Protein AF-A0A8W8J2R3-F1 (afdb_monomer_lite)

InterPro domains:
  IPR007109 Brix domain [PF04427] (1-44)
  IPR007109 Brix domain [PS50833] (1-51)
  IPR039770 Ribosome biogenesis protein Rpf2 [PTHR12728] (1-120)

Organism: Magallana gigas (NCBI:txid29159)

Structure (mmCIF, N/CA/C/O backbone):
data_AF-A0A8W8J2R3-F1
#
_entry.id   AF-A0A8W8J2R3-F1
#
loop_
_atom_site.group_PDB
_atom_site.id
_atom_site.type_symbol
_atom_site.label_atom_id
_atom_site.label_alt_id
_atom_site.label_comp_id
_atom_site.label_asym_id
_atom_site.label_entity_id
_atom_site.label_seq_id
_atom_site.pdbx_PDB_ins_code
_atom_site.Cartn_x
_atom_site.Cartn_y
_atom_site.Cartn_z
_atom_site.occupancy
_atom_site.B_iso_or_equiv
_atom_site.auth_seq_id
_atom_site.auth_comp_id
_atom_site.auth_asym_id
_atom_site.auth_atom_id
_atom_site.pdbx_PDB_model_num
ATOM 1 N N . ILE A 1 1 ? 9.042 -1.126 -13.977 1.00 89.81 1 ILE A N 1
ATOM 2 C CA . ILE A 1 1 ? 8.649 -2.378 -14.664 1.00 89.81 1 ILE A CA 1
ATOM 3 C C . ILE A 1 1 ? 7.222 -2.195 -15.149 1.00 89.81 1 ILE A C 1
ATOM 5 O O . ILE A 1 1 ? 6.372 -1.837 -14.342 1.00 89.81 1 ILE A O 1
ATOM 9 N N . MET A 1 2 ? 6.986 -2.372 -16.444 1.00 93.62 2 MET A N 1
ATOM 10 C CA . MET A 1 2 ? 5.667 -2.333 -17.073 1.00 93.62 2 MET A CA 1
ATOM 11 C C . MET A 1 2 ? 5.295 -3.754 -17.496 1.00 93.62 2 MET A C 1
ATOM 13 O O . MET A 1 2 ? 6.112 -4.440 -18.109 1.00 93.62 2 MET A O 1
ATOM 17 N N . VAL A 1 3 ? 4.085 -4.192 -17.146 1.00 94.94 3 VAL A N 1
ATOM 18 C CA . VAL A 1 3 ? 3.546 -5.500 -17.534 1.00 94.94 3 VAL A CA 1
ATOM 19 C C . VAL A 1 3 ? 2.232 -5.272 -18.266 1.00 94.94 3 VAL A C 1
ATOM 21 O O . VAL A 1 3 ? 1.304 -4.694 -17.703 1.00 94.94 3 VAL A O 1
ATOM 24 N N . THR A 1 4 ? 2.161 -5.728 -19.511 1.00 95.81 4 THR A N 1
ATOM 25 C CA . THR A 1 4 ? 1.002 -5.548 -20.388 1.00 95.81 4 THR A CA 1
ATOM 26 C C . THR A 1 4 ? 0.508 -6.906 -20.864 1.00 95.81 4 THR A C 1
ATOM 28 O O . THR A 1 4 ? 1.298 -7.717 -21.337 1.00 95.81 4 THR A O 1
ATOM 31 N N . ALA A 1 5 ? -0.793 -7.167 -20.733 1.00 95.38 5 ALA A N 1
ATOM 32 C CA . ALA A 1 5 ? -1.423 -8.381 -21.244 1.00 95.38 5 ALA A CA 1
ATOM 33 C C . ALA A 1 5 ? -2.198 -8.051 -22.529 1.00 95.38 5 ALA A C 1
ATOM 35 O O . ALA A 1 5 ? -3.192 -7.329 -22.479 1.00 95.38 5 ALA A O 1
ATOM 36 N N . THR A 1 6 ? -1.736 -8.562 -23.670 1.00 93.44 6 THR A N 1
ATOM 37 C CA . THR A 1 6 ? -2.317 -8.322 -25.005 1.00 93.44 6 THR A CA 1
ATOM 38 C C . THR A 1 6 ? -2.315 -9.614 -25.805 1.00 93.44 6 THR A C 1
ATOM 40 O O . THR A 1 6 ? -1.293 -10.292 -25.854 1.00 93.44 6 THR A O 1
ATOM 43 N N . GLU A 1 7 ? -3.441 -9.960 -26.438 1.00 89.81 7 GLU A N 1
ATOM 44 C CA . GLU A 1 7 ? -3.541 -11.098 -27.375 1.00 89.81 7 GLU A CA 1
ATOM 45 C C . GLU A 1 7 ? -2.997 -12.429 -26.808 1.00 89.81 7 GLU A C 1
ATOM 47 O O . GLU A 1 7 ? -2.305 -13.190 -27.481 1.00 89.81 7 GLU A O 1
ATOM 52 N N . GLY A 1 8 ? -3.254 -12.703 -25.524 1.00 89.00 8 GLY A N 1
ATOM 53 C CA . GLY A 1 8 ? -2.775 -13.924 -24.857 1.00 89.00 8 GLY A CA 1
ATOM 54 C C . GLY A 1 8 ? -1.265 -13.962 -24.574 1.00 89.00 8 GLY A C 1
ATOM 55 O O . GLY A 1 8 ? -0.753 -14.976 -24.094 1.00 89.00 8 GLY A O 1
ATOM 56 N N . LYS A 1 9 ? -0.551 -12.860 -24.826 1.00 94.88 9 LYS A N 1
ATOM 57 C CA . LYS A 1 9 ? 0.854 -12.653 -24.472 1.00 94.88 9 LYS A CA 1
ATOM 58 C C . LYS A 1 9 ? 0.968 -11.677 -23.305 1.00 94.88 9 LYS A C 1
ATOM 60 O O . LYS A 1 9 ? 0.151 -10.772 -23.138 1.00 94.88 9 LYS A O 1
ATOM 65 N N . ILE A 1 10 ? 2.005 -11.866 -22.499 1.00 95.94 10 ILE A N 1
ATOM 66 C CA . ILE A 1 10 ? 2.389 -10.963 -21.418 1.00 95.94 10 ILE A CA 1
ATOM 67 C C . ILE A 1 10 ? 3.706 -10.310 -21.826 1.00 95.94 10 ILE A C 1
ATOM 69 O O . ILE A 1 10 ? 4.736 -10.976 -21.904 1.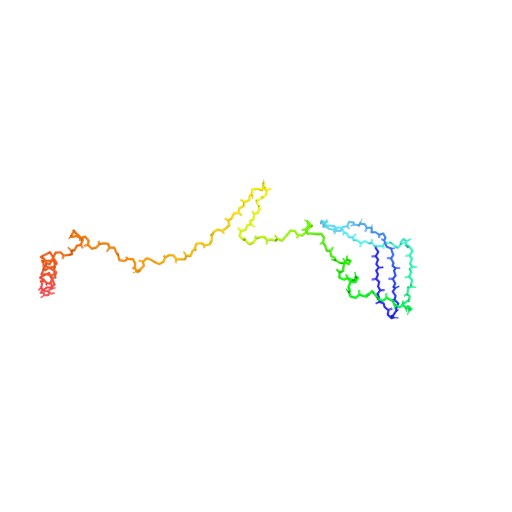00 95.94 10 ILE A O 1
ATOM 73 N N . LEU A 1 11 ? 3.662 -9.010 -22.086 1.00 95.44 11 LEU A N 1
ATOM 74 C CA . LEU A 1 11 ? 4.814 -8.195 -22.441 1.00 95.44 11 LEU A CA 1
ATOM 75 C C . LEU A 1 11 ? 5.369 -7.561 -21.168 1.00 95.44 11 LEU A C 1
ATOM 77 O O . LEU A 1 11 ? 4.663 -6.837 -20.464 1.00 95.44 11 LEU A O 1
ATOM 81 N N . ILE A 1 12 ? 6.634 -7.828 -20.870 1.00 95.12 12 ILE A N 1
ATOM 82 C CA . ILE A 1 12 ? 7.373 -7.180 -19.789 1.00 95.12 12 ILE A CA 1
ATOM 83 C C . ILE A 1 12 ? 8.361 -6.216 -20.429 1.00 95.12 12 ILE A C 1
ATOM 85 O O . ILE A 1 12 ? 9.141 -6.610 -21.300 1.00 95.12 12 ILE A O 1
ATOM 89 N N . ARG A 1 13 ? 8.309 -4.953 -20.004 1.00 95.00 13 ARG A N 1
ATOM 90 C CA . ARG A 1 13 ? 9.205 -3.884 -20.455 1.00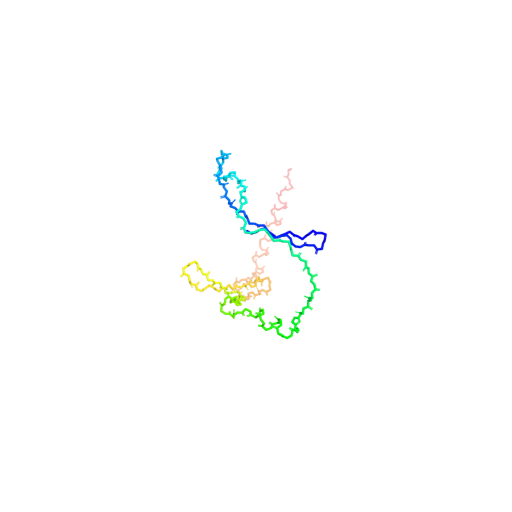 95.00 13 ARG A CA 1
ATOM 91 C C . ARG A 1 13 ? 9.766 -3.120 -19.262 1.00 95.00 13 ARG A C 1
ATOM 93 O O . ARG A 1 13 ? 9.084 -2.905 -18.253 1.00 95.00 13 ARG A O 1
ATOM 100 N N . ASN A 1 14 ? 11.010 -2.679 -19.389 1.00 95.88 14 ASN A N 1
ATOM 101 C CA . ASN A 1 14 ? 11.726 -1.950 -18.351 1.00 95.88 14 ASN A CA 1
ATOM 102 C C . ASN A 1 14 ? 12.187 -0.598 -18.871 1.00 95.88 14 ASN A C 1
ATOM 104 O O . ASN A 1 14 ? 12.946 -0.509 -19.835 1.00 95.88 14 ASN A O 1
ATOM 108 N N . TYR A 1 15 ? 11.758 0.443 -18.167 1.00 95.62 15 TYR A N 1
ATOM 109 C CA . TYR A 1 15 ? 12.048 1.822 -18.511 1.00 95.62 15 TYR A CA 1
ATOM 110 C C . TYR A 1 15 ? 12.779 2.524 -17.373 1.00 95.62 15 TYR A C 1
ATOM 112 O O . TYR A 1 15 ? 12.458 2.331 -16.195 1.00 95.62 15 TYR A O 1
ATOM 120 N N . ARG A 1 16 ? 13.720 3.385 -17.748 1.00 94.81 16 ARG A N 1
ATOM 121 C CA . ARG A 1 16 ? 14.259 4.463 -16.931 1.00 94.81 16 ARG A CA 1
ATOM 122 C C . ARG A 1 16 ? 13.260 5.598 -16.893 1.00 94.81 16 ARG A C 1
ATOM 124 O O . ARG A 1 16 ? 12.681 5.947 -17.918 1.00 94.81 16 ARG A O 1
ATOM 131 N N . VAL A 1 17 ? 13.134 6.231 -15.737 1.00 95.69 17 VAL A N 1
ATOM 132 C CA . VAL A 1 17 ? 12.373 7.471 -15.598 1.00 95.69 17 VAL A CA 1
ATOM 133 C C . VAL A 1 17 ? 13.333 8.648 -15.753 1.00 95.69 17 VAL A C 1
ATOM 135 O O . VAL A 1 17 ? 14.259 8.799 -14.956 1.00 95.69 17 VAL A O 1
ATOM 138 N N . LEU A 1 18 ? 13.110 9.483 -16.767 1.00 96.00 18 LEU A N 1
ATOM 139 C CA . LEU A 1 18 ? 13.797 10.755 -16.967 1.00 96.00 18 LEU A CA 1
ATOM 140 C C . LEU A 1 18 ? 12.861 11.897 -16.564 1.00 96.00 18 LEU A C 1
ATOM 142 O O . LEU A 1 18 ? 11.745 12.019 -17.069 1.00 96.00 18 LEU A O 1
ATOM 146 N N . LEU A 1 19 ? 13.321 12.746 -15.648 1.00 96.38 19 LEU A N 1
ATOM 147 C CA . LEU A 1 19 ? 12.551 13.879 -15.139 1.00 96.38 19 LEU A CA 1
ATOM 148 C C . LEU A 1 19 ? 12.987 15.155 -15.865 1.00 96.38 19 LEU A C 1
ATOM 150 O O . LEU A 1 19 ? 14.116 15.614 -15.704 1.00 96.38 19 LEU A O 1
ATOM 154 N N . LYS A 1 20 ? 12.091 15.734 -16.665 1.00 95.25 20 LYS A N 1
ATOM 155 C CA . LYS A 1 20 ? 12.298 16.990 -17.397 1.00 95.25 20 LYS A CA 1
ATOM 156 C C . LYS A 1 20 ? 11.553 18.148 -16.726 1.00 95.25 20 LYS A C 1
ATOM 158 O O . LYS A 1 20 ? 10.555 17.960 -16.025 1.00 95.25 20 LYS A O 1
ATOM 163 N N . LYS A 1 21 ? 12.025 19.375 -16.962 1.00 95.00 21 LYS A N 1
ATOM 164 C CA . LYS A 1 21 ? 11.388 20.601 -16.456 1.00 95.00 21 LYS A CA 1
ATOM 165 C C . LYS A 1 21 ? 9.985 20.766 -17.065 1.00 95.00 21 LYS A C 1
ATOM 167 O O . LYS A 1 21 ? 9.829 20.675 -18.277 1.00 95.00 21 LYS A O 1
ATOM 172 N N . SER A 1 22 ? 8.982 21.023 -16.223 1.00 92.06 22 SER A N 1
ATOM 173 C CA . SER A 1 22 ? 7.558 21.133 -16.601 1.00 92.06 22 SER A CA 1
ATOM 174 C C . SER A 1 22 ? 6.906 22.476 -16.246 1.00 92.06 22 SER A C 1
ATOM 176 O O . SER A 1 22 ? 5.751 22.693 -16.592 1.00 92.06 22 SER A O 1
ATOM 178 N N . GLY A 1 23 ? 7.604 23.361 -15.522 1.00 92.00 23 GLY A N 1
ATOM 179 C CA . GLY A 1 23 ? 7.060 24.649 -15.061 1.00 92.00 23 GLY A CA 1
ATOM 180 C C . GLY A 1 23 ? 6.118 24.569 -13.848 1.00 92.00 23 GLY A C 1
ATOM 181 O O . GLY A 1 23 ? 5.651 25.602 -13.383 1.00 92.00 23 GLY A O 1
ATOM 182 N N . SER A 1 24 ? 5.867 23.376 -13.301 1.00 93.94 24 SER A N 1
ATOM 183 C CA . SER A 1 24 ? 5.065 23.154 -12.088 1.00 93.94 24 SER A CA 1
ATOM 184 C C . SER A 1 24 ? 5.846 22.329 -11.056 1.00 93.94 24 SER A C 1
ATOM 186 O O . SER A 1 24 ? 6.966 21.891 -11.318 1.00 93.94 24 SER A O 1
ATOM 188 N N . ARG A 1 25 ? 5.263 22.092 -9.869 1.00 93.25 25 ARG A N 1
ATOM 189 C CA . ARG A 1 25 ? 5.885 21.264 -8.814 1.00 93.25 25 ARG A CA 1
ATOM 190 C C . ARG A 1 25 ? 6.129 19.813 -9.258 1.00 93.25 25 ARG A C 1
ATOM 192 O O . 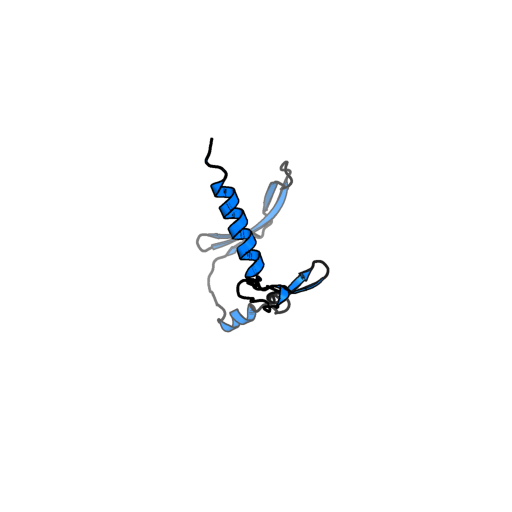ARG A 1 25 ? 7.020 19.158 -8.731 1.00 93.25 25 ARG A O 1
ATOM 199 N N . THR A 1 26 ? 5.342 19.303 -10.203 1.00 93.88 26 THR A N 1
ATOM 200 C CA . THR A 1 26 ? 5.458 17.934 -10.723 1.00 93.88 26 THR A CA 1
ATOM 201 C C . THR A 1 26 ? 6.252 17.921 -12.032 1.00 93.88 26 THR A C 1
ATOM 203 O O . THR A 1 26 ? 5.791 18.536 -12.996 1.00 93.88 26 THR A O 1
ATOM 206 N N . PRO A 1 27 ? 7.412 17.241 -12.114 1.00 96.50 27 PRO A N 1
ATOM 207 C CA . PRO A 1 27 ? 8.237 17.201 -13.324 1.00 96.50 27 PRO A CA 1
ATOM 208 C C . PRO A 1 27 ? 7.540 16.464 -14.476 1.00 96.50 27 PRO A C 1
ATOM 210 O O . PRO A 1 27 ? 6.667 15.625 -14.258 1.00 96.50 27 PRO A O 1
ATOM 213 N N . ARG A 1 28 ? 7.955 16.751 -15.714 1.00 95.56 28 ARG A N 1
ATOM 214 C CA . ARG A 1 28 ? 7.498 16.020 -16.900 1.00 95.56 28 ARG A CA 1
ATOM 215 C C . ARG A 1 28 ? 8.282 14.718 -16.987 1.00 95.56 28 ARG A C 1
ATOM 217 O O . ARG A 1 28 ? 9.510 14.745 -17.012 1.00 95.56 28 ARG A O 1
ATOM 224 N N . ILE A 1 29 ? 7.574 13.598 -17.023 1.00 96.31 29 ILE A N 1
ATOM 225 C CA . ILE A 1 29 ? 8.180 12.269 -17.051 1.00 96.31 29 ILE A CA 1
ATOM 226 C C . ILE A 1 29 ? 8.332 11.825 -18.502 1.00 96.31 29 ILE A C 1
ATOM 228 O O . ILE A 1 29 ? 7.356 11.785 -19.242 1.00 96.31 29 ILE A O 1
ATOM 232 N N . GLU A 1 30 ? 9.552 11.476 -18.884 1.00 95.75 30 GLU A N 1
ATOM 233 C CA . GLU A 1 30 ? 9.862 10.776 -20.127 1.00 95.75 30 GLU A CA 1
ATOM 234 C C . GLU A 1 30 ? 10.459 9.412 -19.779 1.00 95.75 30 GLU A C 1
ATOM 236 O O . GLU A 1 30 ? 11.126 9.263 -18.750 1.00 95.75 30 GLU A O 1
ATOM 241 N N . LEU A 1 31 ? 10.203 8.412 -20.614 1.00 95.75 31 LEU A N 1
ATOM 242 C CA . LEU A 1 31 ? 10.650 7.044 -20.382 1.00 95.75 31 LEU A CA 1
ATOM 243 C C . LEU A 1 31 ? 11.687 6.653 -21.431 1.00 95.75 31 LEU A C 1
ATOM 245 O O . LEU A 1 31 ? 11.477 6.861 -22.621 1.00 95.75 31 LEU A O 1
ATOM 249 N N . GLU A 1 32 ? 12.794 6.075 -20.981 1.00 95.25 32 GLU A N 1
ATOM 250 C CA . GLU A 1 32 ? 13.846 5.522 -21.839 1.00 95.25 32 GLU A CA 1
ATOM 251 C C . GLU A 1 32 ? 13.918 4.014 -21.601 1.00 95.25 32 GLU A C 1
ATOM 253 O O . GLU A 1 32 ? 13.952 3.574 -20.453 1.00 95.25 32 GLU A O 1
ATOM 258 N N . GLU A 1 33 ? 13.894 3.196 -22.649 1.00 93.25 33 GLU A N 1
ATOM 259 C CA . GLU A 1 33 ? 13.964 1.741 -22.495 1.00 93.25 33 GLU A CA 1
ATOM 260 C C . GLU A 1 33 ? 15.382 1.308 -22.099 1.00 93.25 33 GLU A C 1
ATOM 262 O O . GLU A 1 33 ? 16.347 1.638 -22.779 1.00 93.25 33 GLU A O 1
ATOM 267 N N . ILE A 1 34 ? 15.505 0.567 -20.991 1.00 91.69 34 ILE A N 1
ATOM 268 C CA . ILE A 1 34 ? 16.789 -0.006 -20.536 1.00 91.69 34 ILE A CA 1
ATOM 269 C C . ILE A 1 34 ? 16.829 -1.527 -20.775 1.00 91.69 34 ILE A C 1
ATOM 271 O O . ILE A 1 34 ? 17.902 -2.110 -20.907 1.00 91.69 34 ILE A O 1
ATOM 275 N N . GLY A 1 35 ? 15.660 -2.181 -20.835 1.00 85.75 35 GLY A N 1
ATOM 276 C CA . GLY A 1 35 ? 15.528 -3.640 -20.959 1.00 85.75 35 GLY A CA 1
ATOM 277 C C . GLY A 1 35 ? 15.688 -4.401 -19.625 1.00 85.75 35 GLY A C 1
ATOM 278 O O . GLY A 1 35 ? 15.750 -3.785 -18.556 1.00 85.75 35 GLY A O 1
ATOM 279 N N . PRO A 1 36 ? 15.711 -5.750 -19.620 1.00 90.50 36 PRO A N 1
ATOM 280 C CA . PRO A 1 36 ? 15.330 -6.658 -20.705 1.00 90.50 36 PRO A CA 1
ATOM 281 C C . PRO A 1 36 ? 13.840 -6.562 -21.058 1.00 90.50 36 PRO A C 1
ATOM 283 O O . PRO A 1 36 ? 12.997 -6.291 -20.198 1.00 90.50 36 PRO A O 1
ATOM 286 N N . SER A 1 37 ? 13.538 -6.834 -22.325 1.00 92.94 37 SER A N 1
ATOM 287 C CA . SER A 1 37 ? 12.181 -6.877 -22.867 1.00 92.94 37 SER A CA 1
ATOM 288 C C . SER A 1 37 ? 11.801 -8.329 -23.136 1.00 92.94 37 SER A C 1
ATOM 290 O O . SER A 1 37 ? 12.513 -9.043 -23.838 1.00 92.94 37 SER A O 1
ATOM 292 N N . LEU A 1 38 ? 10.722 -8.792 -22.502 1.00 94.25 38 LEU A N 1
ATOM 293 C CA . LEU A 1 38 ? 10.313 -10.197 -22.514 1.00 94.25 38 LEU A CA 1
ATOM 294 C C . LEU A 1 38 ? 8.883 -10.328 -23.018 1.00 94.25 38 LEU A C 1
ATOM 296 O O . LEU A 1 38 ? 7.996 -9.614 -22.552 1.00 94.25 38 LEU A O 1
ATOM 300 N N . ASP A 1 39 ? 8.664 -11.298 -23.900 1.00 95.06 39 ASP A N 1
ATOM 301 C CA . ASP A 1 39 ? 7.344 -11.659 -24.405 1.00 95.06 39 ASP A CA 1
ATOM 302 C C . ASP A 1 39 ? 7.029 -13.073 -23.935 1.00 95.06 39 ASP A C 1
ATOM 304 O O . ASP A 1 39 ? 7.601 -14.062 -24.398 1.00 95.06 39 ASP A O 1
ATOM 308 N N . LEU A 1 40 ? 6.141 -13.169 -22.955 1.00 94.75 40 LEU A N 1
ATOM 309 C CA . LEU A 1 40 ? 5.787 -14.421 -22.312 1.00 94.75 40 LEU A CA 1
ATOM 310 C C . LEU A 1 40 ? 4.448 -14.924 -22.846 1.00 94.75 40 LEU A C 1
ATOM 312 O O . LEU A 1 40 ? 3.517 -14.157 -23.081 1.00 94.75 40 LEU A O 1
ATOM 316 N N . THR A 1 41 ? 4.335 -16.240 -22.987 1.00 95.06 41 THR A N 1
ATOM 317 C CA . THR A 1 41 ? 3.071 -16.926 -23.273 1.00 95.06 41 THR A CA 1
ATOM 318 C C . THR A 1 41 ? 2.756 -17.874 -22.130 1.00 95.06 41 THR A C 1
ATOM 320 O O . THR A 1 41 ? 3.629 -18.595 -21.637 1.00 95.06 41 THR A O 1
ATOM 323 N N . LEU A 1 42 ? 1.501 -17.875 -21.686 1.00 92.12 42 LEU A N 1
ATOM 324 C CA . LEU A 1 42 ? 1.048 -18.828 -20.681 1.00 92.12 42 LEU A CA 1
ATOM 325 C C . LEU A 1 42 ? 0.903 -20.204 -21.334 1.00 92.12 42 LEU A C 1
ATOM 327 O O . LEU A 1 42 ? 0.214 -20.348 -22.338 1.00 92.12 42 LEU A O 1
ATOM 331 N N . ARG A 1 43 ? 1.565 -21.216 -20.764 1.00 93.88 43 ARG A N 1
ATOM 332 C CA . ARG A 1 43 ? 1.461 -22.609 -21.227 1.00 93.88 43 ARG A CA 1
ATOM 333 C C . ARG A 1 43 ? 0.706 -23.471 -20.222 1.00 93.88 43 ARG A C 1
ATOM 3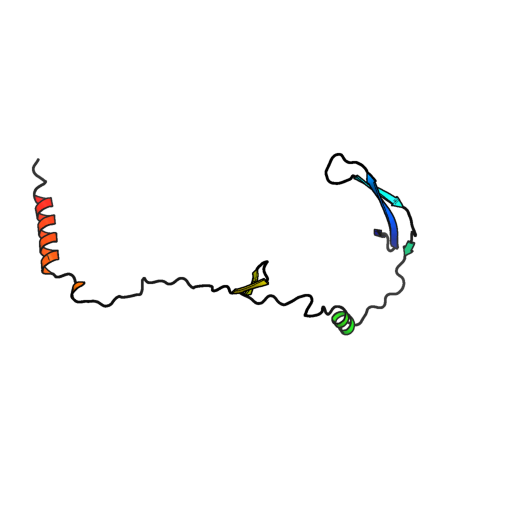35 O O . ARG A 1 43 ? -0.474 -23.734 -20.391 1.00 93.88 43 ARG A O 1
ATOM 342 N N . ARG A 1 44 ? 1.377 -23.909 -19.156 1.00 95.25 44 ARG A N 1
ATOM 343 C CA . ARG A 1 44 ? 0.784 -24.751 -18.106 1.00 95.25 44 ARG A CA 1
ATOM 344 C C . ARG A 1 44 ? 0.578 -23.935 -16.839 1.00 95.25 44 ARG A C 1
ATOM 346 O O . ARG A 1 44 ? 1.447 -23.145 -16.481 1.00 95.25 44 ARG A O 1
ATOM 353 N N . VAL A 1 45 ? -0.534 -24.171 -16.146 1.00 93.88 45 VAL A N 1
ATOM 354 C CA . VAL A 1 45 ? -0.865 -23.522 -14.872 1.00 93.88 45 VAL A CA 1
ATOM 355 C C . VAL A 1 45 ? -1.097 -24.597 -13.817 1.00 93.88 45 VAL A C 1
ATOM 357 O O . VAL A 1 45 ? -1.833 -25.552 -14.049 1.00 93.88 45 VAL A O 1
ATOM 360 N N . LYS A 1 46 ? -0.470 -24.439 -12.649 1.00 95.44 46 LYS A N 1
ATOM 361 C CA . LYS A 1 46 ? -0.717 -25.263 -11.463 1.00 95.44 46 LYS A CA 1
ATOM 362 C C . LYS A 1 46 ? -1.119 -24.340 -10.321 1.00 95.44 46 LYS A C 1
ATOM 364 O O . LYS A 1 46 ? -0.269 -23.660 -9.751 1.00 95.44 46 LYS A O 1
ATOM 369 N N . LEU A 1 47 ? -2.412 -24.293 -10.026 1.00 94.88 47 LEU A N 1
ATOM 370 C CA . LEU A 1 47 ? -2.932 -23.499 -8.918 1.00 94.88 47 LEU A CA 1
ATOM 371 C C . LEU A 1 47 ? -2.672 -24.211 -7.584 1.00 94.88 47 LEU A C 1
ATOM 373 O O . LEU A 1 47 ? -2.588 -25.440 -7.523 1.00 94.88 47 LEU A O 1
ATOM 377 N N . ALA A 1 48 ? -2.502 -23.425 -6.523 1.00 95.88 48 ALA A N 1
ATOM 37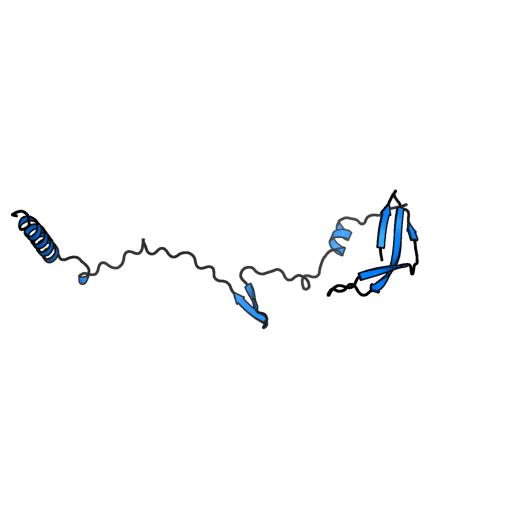8 C CA . ALA A 1 48 ? -2.405 -23.952 -5.167 1.00 95.88 48 ALA A CA 1
ATOM 379 C C . ALA A 1 48 ? -3.775 -24.460 -4.689 1.00 95.88 48 ALA A C 1
ATOM 381 O O . ALA A 1 48 ? -4.809 -23.993 -5.161 1.00 95.88 48 ALA A O 1
ATOM 382 N N . SER A 1 49 ? -3.781 -25.383 -3.724 1.00 97.19 49 SER A N 1
ATOM 383 C CA . SER A 1 49 ? -5.009 -25.748 -3.016 1.00 97.19 49 SER A CA 1
ATOM 384 C C . SER A 1 49 ? -5.512 -24.584 -2.158 1.00 97.19 49 SER A C 1
ATOM 386 O O . SER A 1 49 ? -4.726 -23.767 -1.666 1.00 97.19 49 SER A O 1
ATOM 388 N N . ASP A 1 50 ? -6.823 -24.539 -1.927 1.00 95.88 50 ASP A N 1
ATOM 389 C CA . ASP A 1 50 ? -7.471 -23.468 -1.163 1.00 95.88 50 ASP A CA 1
ATOM 390 C C . ASP A 1 50 ? -6.899 -23.295 0.249 1.00 95.88 50 ASP A C 1
ATOM 392 O O . ASP A 1 50 ? -6.755 -22.169 0.726 1.00 95.88 50 ASP A O 1
ATOM 396 N N . ASP A 1 51 ? -6.565 -24.396 0.927 1.00 96.75 51 ASP A N 1
ATOM 397 C CA . ASP A 1 51 ? -5.989 -24.351 2.274 1.00 96.75 51 ASP A CA 1
ATOM 398 C C . ASP A 1 51 ? -4.594 -23.705 2.276 1.00 96.75 51 ASP A C 1
ATOM 400 O O . ASP A 1 51 ? -4.315 -22.793 3.061 1.00 96.75 51 ASP A O 1
ATOM 404 N N . LEU A 1 52 ? -3.737 -24.092 1.323 1.00 97.12 52 LEU A N 1
ATOM 405 C CA . LEU A 1 52 ? -2.398 -23.521 1.181 1.00 97.12 52 LEU A CA 1
ATOM 406 C C . LEU A 1 52 ? -2.459 -22.029 0.831 1.00 97.12 52 LEU A C 1
ATOM 408 O O . LEU A 1 52 ? -1.706 -21.234 1.398 1.00 97.12 52 LEU A O 1
ATOM 412 N N . TYR A 1 53 ? -3.380 -21.642 -0.058 1.00 96.38 53 TYR A N 1
ATOM 413 C CA . TYR A 1 53 ? -3.600 -20.247 -0.440 1.00 96.38 53 TYR A CA 1
ATOM 414 C C . TYR A 1 53 ? -4.074 -19.390 0.745 1.00 96.38 53 TYR A C 1
ATOM 416 O O . TYR A 1 53 ? -3.546 -18.306 0.995 1.00 96.38 53 TYR A O 1
ATOM 424 N N . LYS A 1 54 ? -5.020 -19.893 1.549 1.00 95.75 54 LYS A N 1
ATOM 425 C CA . LYS A 1 54 ? -5.491 -19.201 2.763 1.00 95.75 54 LYS A CA 1
ATOM 426 C C . LYS A 1 54 ? -4.383 -19.056 3.802 1.00 95.75 54 LYS A C 1
ATOM 428 O O . LYS A 1 54 ? -4.281 -18.019 4.460 1.00 95.75 54 LYS A O 1
ATOM 433 N N . ARG A 1 55 ? -3.550 -20.087 3.963 1.00 94.94 55 ARG A N 1
ATOM 434 C CA . ARG A 1 55 ? -2.448 -20.080 4.928 1.00 94.94 55 ARG A CA 1
ATOM 435 C C . ARG A 1 55 ? -1.342 -19.100 4.538 1.00 94.94 55 ARG A C 1
ATOM 437 O O . ARG A 1 55 ? -0.853 -18.397 5.421 1.00 94.94 55 ARG A O 1
ATOM 444 N N . SER A 1 56 ? -0.964 -19.028 3.261 1.00 94.62 56 SER A N 1
ATOM 445 C CA . SER A 1 56 ? 0.093 -18.123 2.781 1.00 94.62 56 SER A CA 1
ATOM 446 C C . SER A 1 56 ? -0.307 -16.645 2.849 1.00 94.62 56 SER A C 1
ATOM 448 O O . SER A 1 56 ? 0.534 -15.796 3.132 1.00 94.62 56 SER A O 1
ATOM 450 N N . LEU A 1 57 ? -1.598 -16.335 2.686 1.00 93.56 57 LEU A N 1
ATOM 451 C CA . LEU A 1 57 ? -2.138 -14.973 2.794 1.00 93.56 57 LEU A CA 1
ATOM 452 C C . LEU A 1 57 ? -2.437 -14.515 4.230 1.00 93.56 57 LEU A C 1
ATOM 454 O O . LEU A 1 57 ? -2.951 -13.412 4.448 1.00 93.56 57 LEU A O 1
ATOM 458 N N . LYS A 1 58 ? -2.133 -15.333 5.241 1.00 91.81 58 LYS A N 1
ATOM 459 C CA . LYS A 1 58 ? -2.381 -14.984 6.641 1.00 91.81 58 LYS A CA 1
ATOM 460 C C . LYS A 1 58 ? -1.425 -13.878 7.099 1.00 91.81 58 LYS A C 1
ATOM 462 O O . LYS A 1 58 ? -0.254 -14.121 7.370 1.00 91.81 58 LYS A O 1
ATOM 467 N N . GLN A 1 59 ? -1.948 -12.666 7.266 1.00 89.06 59 GLN A N 1
ATOM 468 C CA . GLN A 1 59 ? -1.183 -11.550 7.825 1.00 89.06 59 GLN A CA 1
ATOM 469 C C . GLN A 1 59 ? -0.930 -11.733 9.336 1.00 89.06 59 GLN A C 1
ATOM 471 O O . GLN A 1 59 ? -1.830 -12.180 10.062 1.00 89.06 59 GLN A O 1
ATOM 476 N N . PRO A 1 60 ? 0.256 -11.355 9.852 1.00 90.44 60 PRO A N 1
ATOM 477 C CA . PRO A 1 60 ? 0.520 -11.359 11.286 1.00 90.44 60 PRO A CA 1
ATOM 478 C C . PRO A 1 60 ? -0.452 -10.443 12.038 1.00 90.44 60 PRO A C 1
ATOM 480 O O . PRO A 1 60 ? -0.698 -9.305 11.633 1.00 90.44 60 PRO A O 1
ATOM 483 N N . LYS A 1 61 ? -0.959 -10.910 13.186 1.00 85.19 61 LYS A N 1
ATOM 484 C CA . LYS A 1 61 ? -1.903 -10.140 14.022 1.00 85.19 61 LYS A CA 1
ATOM 485 C C . LYS A 1 61 ? -1.314 -8.813 14.523 1.00 85.19 61 LYS A C 1
ATOM 487 O O . LYS A 1 61 ? -2.071 -7.892 14.809 1.00 85.19 61 LYS A O 1
ATOM 492 N N . THR A 1 62 ? 0.013 -8.721 14.611 1.00 86.19 62 THR A N 1
ATOM 493 C CA . THR A 1 62 ? 0.744 -7.520 15.037 1.00 86.19 62 THR A CA 1
ATOM 494 C C . THR A 1 62 ? 0.706 -6.407 13.989 1.00 86.19 62 THR A C 1
ATOM 496 O O . THR A 1 62 ? 0.606 -5.244 14.355 1.00 86.19 62 THR A O 1
ATOM 499 N N . VAL A 1 63 ? 0.736 -6.747 12.693 1.00 86.19 63 VAL A N 1
ATOM 500 C CA . VAL A 1 63 ? 0.764 -5.760 11.593 1.00 86.19 63 VAL A CA 1
ATOM 501 C C . VAL A 1 63 ? -0.577 -5.040 11.465 1.00 86.19 63 VAL A C 1
ATOM 503 O O . VAL A 1 63 ? -0.625 -3.844 11.196 1.00 86.19 63 VAL A O 1
ATOM 506 N N . LYS A 1 64 ? -1.681 -5.763 11.684 1.00 80.75 64 LYS A N 1
ATOM 507 C CA . LYS A 1 64 ? -3.036 -5.210 11.623 1.00 80.75 64 LYS A CA 1
ATOM 508 C C . LYS A 1 64 ? -3.737 -5.391 12.969 1.00 80.75 64 LYS A C 1
ATOM 510 O O . LYS A 1 64 ? -4.559 -6.306 13.110 1.00 80.75 64 LYS A O 1
ATOM 515 N N . PRO A 1 65 ? -3.430 -4.544 13.969 1.00 82.44 65 PRO A N 1
ATOM 516 C CA . PRO A 1 65 ? -4.112 -4.607 15.248 1.00 82.44 65 PRO A CA 1
ATOM 517 C C . PRO A 1 65 ? -5.606 -4.372 15.029 1.00 82.44 65 PRO A C 1
ATOM 519 O O . PRO A 1 65 ? -6.032 -3.446 14.334 1.00 82.44 65 PRO A O 1
ATOM 522 N N . ARG A 1 66 ? -6.433 -5.238 15.615 1.00 83.25 66 ARG A N 1
ATOM 523 C CA . ARG A 1 66 ? -7.885 -5.061 15.570 1.00 83.25 66 ARG A CA 1
ATOM 524 C C . ARG A 1 66 ? -8.250 -3.784 16.318 1.00 83.25 66 ARG A C 1
ATOM 526 O O . ARG A 1 66 ? -7.955 -3.663 17.508 1.00 83.25 66 ARG A O 1
ATOM 533 N N . LYS A 1 67 ? -8.935 -2.862 15.638 1.00 86.50 67 LYS A N 1
ATOM 534 C CA . LYS A 1 67 ? -9.487 -1.664 16.274 1.00 86.50 67 LYS A CA 1
ATOM 535 C C . LYS A 1 67 ? -10.460 -2.094 17.370 1.00 86.50 67 LYS A C 1
ATOM 537 O O . LYS A 1 67 ? -11.457 -2.763 17.098 1.00 86.50 67 LYS A O 1
ATOM 542 N N . LYS A 1 68 ? -10.165 -1.717 18.612 1.00 90.06 68 LYS A N 1
ATOM 543 C CA . LYS A 1 68 ? -11.087 -1.886 19.738 1.00 90.06 68 LYS A CA 1
ATOM 544 C C . LYS A 1 68 ? -12.084 -0.725 19.697 1.00 90.06 68 LYS A C 1
ATOM 546 O O . LYS A 1 68 ? -11.677 0.432 19.619 1.00 90.06 68 LYS A O 1
ATOM 551 N N . LYS A 1 69 ? -13.388 -1.022 19.679 1.00 92.06 69 LYS A N 1
ATOM 552 C CA . LYS A 1 69 ? -14.440 0.009 19.649 1.00 92.06 69 LYS A CA 1
ATOM 553 C C . LYS A 1 69 ? -14.298 0.914 20.879 1.00 92.06 69 LYS A C 1
ATOM 555 O O . LYS A 1 69 ? -13.993 0.423 21.961 1.00 92.06 69 LYS A O 1
ATOM 560 N N . ASN A 1 70 ? -14.527 2.215 20.697 1.00 90.62 70 ASN A N 1
ATOM 561 C CA . ASN A 1 70 ? -14.457 3.238 21.747 1.00 90.62 70 ASN A CA 1
ATOM 562 C C . ASN A 1 70 ? -13.083 3.396 22.417 1.00 90.62 70 ASN A C 1
ATOM 564 O O . ASN A 1 70 ? -13.017 3.995 23.483 1.00 90.62 70 ASN A O 1
ATOM 568 N N . VAL A 1 71 ? -12.008 2.878 21.817 1.00 92.69 71 VAL A N 1
ATOM 569 C CA . VAL A 1 71 ? -10.636 3.102 22.277 1.00 92.69 71 VAL A CA 1
ATOM 570 C C . VAL A 1 71 ? -9.830 3.690 21.126 1.00 92.69 71 VAL A C 1
ATOM 572 O O . VAL A 1 71 ? -9.782 3.109 20.040 1.00 92.69 71 VAL A O 1
ATOM 575 N N . SER A 1 72 ? -9.195 4.829 21.367 1.00 91.50 72 SER A N 1
ATOM 576 C CA . SER A 1 72 ? -8.273 5.478 20.435 1.00 91.50 72 SER A CA 1
ATOM 577 C C . SER A 1 72 ? -6.951 5.805 21.121 1.00 91.50 72 SER A C 1
ATOM 579 O O . SER A 1 72 ? -6.840 5.748 22.344 1.00 91.50 72 SER A O 1
ATOM 581 N N . HIS A 1 73 ? -5.939 6.108 20.315 1.00 92.81 73 HIS A N 1
ATOM 582 C CA . HIS A 1 73 ? -4.640 6.577 20.780 1.00 92.81 73 HIS A CA 1
ATOM 583 C C . HIS A 1 73 ? -4.402 7.974 20.217 1.00 92.81 73 HIS A C 1
ATOM 585 O O . HIS A 1 73 ? -4.716 8.219 19.051 1.00 92.81 73 HIS A O 1
ATOM 591 N N . ASP A 1 74 ? -3.903 8.870 21.058 1.00 93.25 74 ASP A N 1
ATOM 592 C CA . ASP A 1 74 ? -3.490 10.214 20.661 1.00 93.25 74 ASP A CA 1
ATOM 593 C C . ASP A 1 74 ? -2.108 10.188 19.973 1.00 93.25 74 ASP A C 1
ATOM 595 O O . ASP A 1 74 ? -1.389 9.190 20.062 1.00 93.25 74 ASP A O 1
ATOM 599 N N . ALA A 1 75 ? -1.712 11.280 19.312 1.00 91.94 75 ALA A N 1
ATOM 600 C CA . ALA A 1 75 ? -0.399 11.431 18.674 1.00 91.94 75 ALA A CA 1
ATOM 601 C C . ALA A 1 75 ? 0.766 11.227 19.663 1.00 91.94 75 ALA A C 1
ATOM 603 O O . ALA A 1 75 ? 1.827 10.740 19.278 1.00 91.94 75 ALA A O 1
ATOM 604 N N . PHE A 1 76 ? 0.539 11.526 20.947 1.00 93.19 76 PHE A N 1
ATOM 605 C CA . PHE A 1 76 ? 1.487 11.297 22.044 1.00 93.19 76 PHE A CA 1
ATOM 606 C C . PHE A 1 76 ? 1.399 9.888 22.669 1.00 93.19 76 PHE A C 1
ATOM 608 O O . PHE A 1 76 ? 2.053 9.612 23.669 1.00 93.19 76 PHE A O 1
ATOM 615 N N . GLY A 1 77 ? 0.581 8.982 22.120 1.00 88.19 77 GLY A N 1
ATOM 616 C CA . GLY A 1 77 ? 0.461 7.587 22.571 1.00 88.19 77 GLY A CA 1
ATOM 617 C C . GLY A 1 77 ? -0.528 7.339 23.720 1.00 88.19 77 GLY A C 1
ATOM 618 O O . GLY A 1 77 ? -0.836 6.181 24.023 1.00 88.19 77 GLY A O 1
ATOM 619 N N . SER A 1 78 ? -1.089 8.390 24.322 1.00 93.88 78 SER A N 1
ATOM 620 C CA . SER A 1 78 ? -2.113 8.297 25.372 1.00 93.88 78 SER A CA 1
ATOM 621 C C . SER A 1 78 ? -3.362 7.548 24.896 1.00 93.88 78 SER A C 1
ATOM 623 O O . SER A 1 78 ? -3.848 7.764 23.786 1.00 93.88 78 SER A O 1
ATOM 625 N N . LYS A 1 79 ? -3.907 6.664 25.741 1.00 93.50 79 LYS A N 1
ATOM 626 C CA . LYS A 1 79 ? -5.108 5.872 25.437 1.00 93.50 79 LYS A CA 1
ATOM 627 C C . LYS A 1 79 ? -6.371 6.635 25.842 1.00 93.50 79 LYS A C 1
ATOM 629 O O . LYS A 1 79 ? -6.575 6.907 27.020 1.00 93.50 79 LYS A O 1
ATOM 634 N N . LEU A 1 80 ? -7.242 6.905 24.877 1.00 92.50 80 LEU A N 1
ATOM 635 C CA . LEU A 1 80 ? -8.514 7.602 25.061 1.00 92.50 80 LEU A CA 1
ATOM 636 C C . LEU A 1 80 ? -9.687 6.621 24.962 1.00 92.50 80 LEU A C 1
ATOM 638 O O . LEU A 1 80 ? -9.663 5.687 24.156 1.00 92.50 80 LEU A O 1
ATOM 642 N N . GLY A 1 81 ? -10.709 6.830 25.792 1.00 94.25 81 GLY A N 1
ATOM 643 C CA . GLY A 1 81 ? -11.931 6.027 25.827 1.00 94.25 81 GLY A CA 1
ATOM 644 C C . GLY A 1 81 ? -13.172 6.883 25.578 1.00 94.25 81 GLY A C 1
ATOM 645 O O . GLY A 1 81 ? -13.380 7.864 26.284 1.00 94.25 81 GLY A O 1
ATOM 646 N N . ASN A 1 82 ? -14.017 6.504 24.615 1.00 93.56 82 ASN A N 1
ATOM 647 C CA . ASN A 1 82 ? -15.239 7.254 24.298 1.00 93.56 82 ASN A CA 1
ATOM 648 C C . ASN A 1 82 ? -16.449 6.712 25.068 1.00 93.56 82 ASN A C 1
ATOM 650 O O . ASN A 1 82 ? -16.884 5.578 24.843 1.00 93.56 82 ASN A O 1
ATOM 654 N N . ILE A 1 83 ? -17.043 7.556 25.911 1.00 94.88 83 ILE A N 1
ATOM 655 C CA . ILE A 1 83 ? -18.300 7.274 26.609 1.00 94.88 83 ILE A CA 1
ATOM 656 C C . ILE A 1 83 ? -19.442 7.923 25.826 1.00 94.88 83 ILE A C 1
ATOM 658 O O . ILE A 1 83 ? -19.452 9.132 25.618 1.00 94.88 83 ILE A O 1
ATOM 662 N N . HIS A 1 84 ? -20.413 7.120 25.394 1.00 93.81 84 HIS A N 1
ATOM 663 C CA . HIS A 1 84 ? -21.597 7.616 24.692 1.00 93.81 84 HIS A CA 1
ATOM 664 C C . HIS A 1 84 ? -22.743 7.743 25.698 1.00 93.81 84 HIS A C 1
ATOM 666 O O . HIS A 1 84 ? -23.425 6.761 25.991 1.00 93.81 84 HIS A O 1
ATOM 672 N N . MET A 1 85 ? -22.914 8.939 26.263 1.00 94.69 85 MET A N 1
ATOM 673 C CA . MET A 1 85 ? -23.999 9.224 27.203 1.00 94.69 85 MET A CA 1
ATOM 674 C C . MET A 1 85 ? -25.343 9.212 26.467 1.00 94.69 85 MET A C 1
ATOM 676 O O . MET A 1 85 ? -25.498 9.860 25.431 1.00 94.69 85 MET A O 1
ATOM 680 N N . GLN A 1 86 ? -26.319 8.474 26.993 1.00 93.44 86 GLN A N 1
ATOM 681 C CA . GLN A 1 86 ? -27.683 8.518 26.468 1.00 93.44 86 GLN A CA 1
ATOM 682 C C . GLN A 1 86 ? -28.339 9.862 26.804 1.00 93.44 86 GLN A C 1
ATOM 684 O O . GLN A 1 86 ? -28.012 10.497 27.807 1.00 93.44 86 GLN A O 1
ATOM 689 N N . LYS A 1 87 ? -29.305 10.287 25.984 1.00 92.06 87 LYS A N 1
ATOM 690 C CA . LYS A 1 87 ? -30.112 11.475 26.275 1.00 92.06 87 LYS A CA 1
ATOM 691 C C . LYS A 1 87 ? -30.912 11.248 27.566 1.00 92.06 87 LYS A C 1
ATOM 693 O O . LYS A 1 87 ? -31.778 10.378 27.608 1.00 92.06 87 LYS A O 1
ATOM 698 N N . GLN A 1 88 ? -30.645 12.045 28.598 1.00 91.81 88 GLN A N 1
ATOM 699 C CA . GLN A 1 88 ? -31.375 12.004 29.867 1.00 91.81 88 GLN A CA 1
ATOM 700 C C . GLN A 1 88 ? -32.631 12.888 29.769 1.00 91.81 88 GLN A C 1
ATOM 702 O O . GLN A 1 88 ? -32.523 14.111 29.749 1.00 91.81 88 GLN A O 1
ATOM 707 N N . SER A 1 89 ? -33.825 12.287 29.667 1.00 89.75 89 SER A N 1
ATOM 708 C CA . SER A 1 89 ? -35.101 13.024 29.773 1.00 89.75 89 SER A CA 1
ATOM 709 C C . SER A 1 89 ? -35.498 13.143 31.243 1.00 89.75 89 SER A C 1
ATOM 711 O O . SER A 1 89 ? -35.653 12.136 31.936 1.00 89.75 89 SER A O 1
ATOM 713 N N . LEU A 1 90 ? -35.663 14.383 31.706 1.00 90.62 90 LEU A N 1
ATOM 714 C CA . LEU A 1 90 ? -36.077 14.713 33.073 1.00 90.62 90 LEU A CA 1
ATOM 715 C C . LEU A 1 90 ? -37.577 15.012 33.169 1.00 90.62 90 LEU A C 1
ATOM 717 O O . LEU A 1 90 ? -38.079 15.289 34.251 1.00 90.62 90 LEU A O 1
ATOM 721 N N . ASP A 1 91 ? -38.314 14.902 32.065 1.00 88.38 91 ASP A N 1
ATOM 722 C CA . ASP A 1 91 ? -39.742 15.243 32.005 1.00 88.38 91 ASP A CA 1
ATOM 723 C C . ASP A 1 91 ? -40.592 14.317 32.888 1.00 88.38 91 ASP A C 1
ATOM 725 O O . ASP A 1 91 ? -41.652 14.690 33.382 1.00 88.38 91 ASP A O 1
ATOM 729 N N . LYS A 1 92 ? -40.096 13.099 33.135 1.00 87.12 92 LYS A N 1
ATOM 730 C CA . LYS A 1 92 ? -40.703 12.120 34.049 1.00 87.12 92 LYS A CA 1
ATOM 731 C C . LYS A 1 92 ? -40.247 12.288 35.503 1.00 87.12 92 LYS A C 1
ATOM 733 O O . LYS A 1 92 ? -40.748 11.584 36.380 1.00 87.12 92 LYS A O 1
ATOM 738 N N . LEU A 1 93 ? -39.285 13.171 35.777 1.00 89.62 93 LEU A N 1
ATOM 739 C CA . LEU A 1 93 ? -38.723 13.350 37.110 1.00 89.62 93 LEU A CA 1
ATOM 740 C C . LEU A 1 93 ? -39.664 14.210 37.961 1.00 89.62 93 LEU A C 1
ATOM 742 O O . LEU A 1 93 ? -39.562 15.434 38.006 1.00 89.62 93 LEU A O 1
ATOM 746 N N . GLN A 1 94 ? -40.582 13.563 38.679 1.00 87.38 94 GLN A N 1
ATOM 747 C CA . GLN A 1 94 ? -41.392 14.256 39.674 1.00 87.38 94 GLN A CA 1
ATOM 748 C C . GLN A 1 94 ? -40.547 14.552 40.919 1.00 87.38 94 GLN A C 1
ATOM 750 O O . GLN A 1 94 ? -40.141 13.644 41.646 1.00 87.38 94 GLN A O 1
ATOM 755 N N . THR A 1 95 ? -40.325 15.831 41.210 1.00 89.88 95 THR A N 1
ATOM 756 C CA . THR A 1 95 ? -39.639 16.251 42.435 1.00 89.88 95 THR A CA 1
ATOM 757 C C . THR A 1 95 ? -40.518 16.042 43.673 1.00 89.88 95 THR A C 1
ATOM 759 O O . THR A 1 95 ? -41.750 15.930 43.608 1.00 89.88 95 THR A O 1
ATOM 762 N N . ARG A 1 96 ? -39.885 15.969 44.849 1.00 91.62 96 ARG A N 1
ATOM 763 C CA . ARG A 1 96 ? -40.596 15.820 46.124 1.00 91.62 96 ARG A CA 1
ATOM 764 C C . ARG A 1 96 ? -41.543 17.007 46.332 1.00 91.62 96 ARG A C 1
ATOM 766 O O . ARG A 1 96 ? -41.107 18.153 46.396 1.00 91.62 96 ARG A O 1
ATOM 773 N N . LYS A 1 97 ? -42.838 16.729 46.518 1.00 86.19 97 LYS A N 1
ATOM 774 C CA . LYS A 1 97 ? -43.882 17.746 46.750 1.00 86.19 97 LYS A CA 1
ATOM 775 C C . LYS A 1 97 ? -43.804 18.328 48.168 1.00 86.19 97 LYS A C 1
ATOM 777 O O . LYS A 1 97 ? -44.628 18.015 49.030 1.00 86.19 97 LYS A O 1
ATOM 782 N N . MET A 1 98 ? -42.793 19.160 48.408 1.00 91.00 98 MET A N 1
ATOM 783 C CA . MET A 1 98 ? -42.563 19.851 49.679 1.00 91.00 98 MET A CA 1
ATOM 784 C C . MET A 1 98 ? -43.729 20.780 50.032 1.00 91.00 98 MET A C 1
ATOM 786 O O . MET A 1 98 ? -44.352 21.375 49.154 1.00 91.00 98 MET A O 1
ATOM 790 N N . LYS A 1 99 ? -44.009 20.940 51.331 1.00 85.88 99 LYS A N 1
ATOM 791 C CA . LYS A 1 99 ? -45.124 21.769 51.822 1.00 85.88 99 LYS A CA 1
ATOM 792 C C . LYS A 1 99 ? -45.012 23.233 51.373 1.00 85.88 99 LYS A C 1
ATOM 794 O O . LYS A 1 99 ? -46.032 23.820 51.041 1.00 85.88 99 LYS A O 1
ATOM 799 N N . GLY A 1 100 ? -43.795 23.779 51.300 1.00 86.25 100 GLY A N 1
ATOM 800 C CA . GLY A 1 100 ? -43.542 25.161 50.869 1.00 86.25 100 GLY A CA 1
ATOM 801 C C . GLY A 1 100 ? -43.731 25.424 49.370 1.00 86.25 100 GLY A C 1
ATOM 802 O O . GLY A 1 100 ? -43.931 26.566 48.984 1.00 86.25 100 GLY A O 1
ATOM 803 N N . LEU A 1 101 ? -43.719 24.380 48.533 1.00 82.94 101 LEU A N 1
ATOM 804 C CA . LEU A 1 101 ? -43.901 24.488 47.077 1.00 82.94 101 LEU A CA 1
ATOM 805 C C . LEU A 1 101 ? -45.359 24.266 46.645 1.00 82.94 101 LEU A C 1
ATOM 807 O O . LEU A 1 101 ? -45.692 24.380 45.468 1.00 82.94 101 LEU A O 1
ATOM 811 N N . LYS A 1 102 ? -46.245 23.912 47.584 1.00 83.75 102 LYS A N 1
ATOM 812 C CA . LYS A 1 102 ? -47.672 23.736 47.304 1.00 83.75 102 LYS A CA 1
ATOM 813 C C . LYS A 1 102 ? -48.345 25.105 47.285 1.00 83.75 102 LYS A C 1
ATOM 815 O O . LYS A 1 102 ? -48.303 25.823 48.282 1.00 83.75 102 LYS A O 1
ATOM 820 N N . ALA A 1 103 ? -49.011 25.435 46.179 1.00 76.88 103 ALA A N 1
ATOM 821 C CA . ALA A 1 103 ? -49.811 26.649 46.074 1.00 76.88 103 ALA A CA 1
ATOM 822 C C . ALA A 1 103 ? -50.854 26.702 47.205 1.00 76.88 103 ALA A C 1
ATOM 824 O O . ALA A 1 103 ? -51.723 25.834 47.329 1.00 76.88 103 ALA A O 1
ATOM 825 N N . GLN A 1 104 ? -50.760 27.722 48.056 1.00 73.44 104 GLN A N 1
ATOM 826 C CA . GLN A 1 104 ? -51.743 27.972 49.100 1.00 73.44 104 GLN A CA 1
ATOM 827 C C . GLN A 1 104 ? -52.996 28.566 48.443 1.00 73.44 104 GLN A C 1
ATOM 829 O O . GLN A 1 104 ? -52.945 29.677 47.915 1.00 73.44 104 GLN A O 1
ATOM 834 N N . LYS A 1 105 ? -54.137 27.862 48.521 1.00 66.06 105 LYS A N 1
ATOM 835 C CA . LYS A 1 105 ? -55.437 28.280 47.941 1.00 66.06 105 LYS A CA 1
ATOM 836 C C . LYS A 1 105 ? -55.858 29.726 48.270 1.00 66.06 105 LYS A C 1
ATOM 838 O O . LYS A 1 105 ? -56.673 30.294 47.554 1.00 66.06 105 LYS A O 1
ATOM 843 N N . ARG A 1 106 ? -55.317 30.325 49.339 1.00 61.09 106 ARG A N 1
ATOM 844 C CA . ARG A 1 106 ? -55.641 31.692 49.775 1.00 61.09 106 ARG A CA 1
ATOM 845 C C . ARG A 1 106 ? -54.982 32.793 48.930 1.00 61.09 106 ARG A C 1
ATOM 847 O O . ARG A 1 106 ? -55.626 33.810 48.719 1.00 61.09 106 ARG A O 1
ATOM 854 N N . LYS A 1 107 ? -53.759 32.599 48.410 1.00 60.22 107 LYS A N 1
ATOM 855 C CA . LYS A 1 107 ? -53.068 33.618 47.585 1.00 60.22 107 LYS A CA 1
ATOM 856 C C . LYS A 1 107 ? -53.535 33.630 46.123 1.00 60.22 107 LYS A C 1
ATOM 858 O O . LYS A 1 107 ? -53.699 34.694 45.536 1.00 60.22 107 LYS A O 1
ATOM 863 N N . SER A 1 108 ? -53.847 32.465 45.554 1.00 58.91 108 SER A N 1
ATOM 864 C CA . SER A 1 108 ? -54.309 32.376 44.160 1.00 58.91 108 SER A CA 1
ATOM 865 C C . SER A 1 108 ? -55.717 32.951 43.958 1.00 58.91 108 SER A C 1
ATOM 867 O O . SER A 1 108 ? -56.000 33.537 42.918 1.00 58.91 108 SER A O 1
ATOM 869 N N . GLN A 1 109 ? -56.604 32.839 44.957 1.00 59.88 109 GLN A N 1
ATOM 870 C CA . GLN A 1 109 ? -57.926 33.478 44.915 1.00 59.88 109 GLN A CA 1
ATOM 871 C C . GLN A 1 109 ? -57.847 35.004 45.058 1.00 59.88 109 GLN A C 1
ATOM 873 O O . GLN A 1 109 ? -58.656 35.697 44.441 1.00 59.88 109 GLN A O 1
ATOM 878 N N . SER A 1 110 ? -56.890 35.542 45.826 1.00 59.38 110 SER A N 1
ATOM 879 C CA . SER A 1 110 ? -56.693 36.996 45.919 1.00 59.38 110 SER A CA 1
ATOM 880 C C . SER A 1 110 ? -56.134 37.590 44.624 1.00 59.38 110 SER A C 1
ATOM 882 O O . SER A 1 110 ? -56.601 38.640 44.197 1.00 59.38 110 SER A O 1
ATOM 884 N N . GLU A 1 111 ? -55.213 36.898 43.950 1.00 60.62 111 GLU A N 1
ATOM 885 C CA . GLU A 1 111 ? -54.642 37.345 42.668 1.00 60.62 111 GLU A CA 1
ATOM 886 C C . GLU A 1 111 ? -55.643 37.211 41.500 1.00 60.62 111 GLU A C 1
ATOM 888 O O . GLU A 1 111 ? -55.754 38.108 40.658 1.00 60.62 111 GLU A O 1
ATOM 893 N N . ALA A 1 112 ? -56.454 36.145 41.477 1.00 60.19 112 ALA A N 1
ATOM 894 C CA . ALA A 1 112 ? -57.526 35.970 40.490 1.00 60.19 112 ALA A CA 1
ATOM 895 C C . ALA A 1 112 ? -58.661 37.000 40.660 1.00 60.19 112 ALA A C 1
ATOM 897 O O . ALA A 1 112 ? -59.149 37.548 39.674 1.00 60.19 112 ALA A O 1
ATOM 898 N N . ARG A 1 113 ? -59.045 37.326 41.905 1.00 61.31 113 ARG A N 1
ATOM 899 C CA . ARG A 1 113 ? -60.045 38.375 42.189 1.00 61.31 113 ARG A CA 1
ATOM 900 C C . ARG A 1 113 ? -59.532 39.784 41.871 1.00 61.31 113 ARG A C 1
ATOM 902 O O . ARG A 1 113 ? -60.305 40.621 41.416 1.00 61.31 113 ARG A O 1
ATOM 909 N N . GLN A 1 114 ? -58.240 40.058 42.074 1.00 59.56 114 GLN A N 1
ATOM 910 C CA . GLN A 1 114 ? -57.640 41.354 41.724 1.00 59.56 114 GLN A CA 1
ATOM 911 C C . GLN A 1 114 ? -57.483 41.552 40.207 1.00 59.56 114 GLN A C 1
ATOM 913 O O . GLN A 1 114 ? -57.637 42.672 39.722 1.00 59.56 114 GLN A O 1
ATOM 918 N N . SER A 1 115 ? -57.216 40.491 39.441 1.00 57.06 115 SER A N 1
ATOM 919 C CA . SER A 1 115 ? -57.117 40.565 37.974 1.00 57.06 115 SER A CA 1
ATOM 920 C C . SER A 1 115 ? -58.483 40.667 37.279 1.00 57.06 115 SER A C 1
ATOM 922 O O . SER A 1 115 ? -58.606 41.416 36.308 1.00 57.06 115 SER A O 1
ATOM 924 N N . SER A 1 116 ? -59.532 40.015 37.798 1.00 57.84 116 SER A N 1
ATOM 925 C CA . SER A 1 116 ? -60.906 40.179 37.293 1.00 57.84 116 SER A CA 1
ATOM 926 C C . SER A 1 116 ? -61.491 41.562 37.609 1.00 57.84 116 SER A C 1
ATOM 928 O O . SER A 1 116 ? -62.140 42.153 36.752 1.00 57.84 116 SER A O 1
ATOM 930 N N . ALA A 1 117 ? -61.200 42.120 38.792 1.00 60.53 117 ALA A N 1
ATOM 931 C CA . ALA A 1 117 ? -61.644 43.461 39.189 1.00 60.53 117 ALA A CA 1
ATOM 932 C C . ALA A 1 117 ? -60.928 44.604 38.438 1.00 60.53 117 ALA A C 1
ATOM 934 O O . ALA A 1 117 ? -61.482 45.692 38.306 1.00 60.53 117 ALA A O 1
ATOM 935 N N . LYS A 1 118 ? -59.705 44.380 37.931 1.00 58.03 118 LYS A N 1
ATOM 936 C CA . LYS A 1 118 ? -59.012 45.338 37.047 1.00 58.03 118 LYS A CA 1
ATOM 937 C C . LYS A 1 118 ? -59.547 45.315 35.610 1.00 58.03 118 LYS A C 1
ATOM 939 O O . LYS A 1 118 ? -59.561 46.360 34.974 1.00 58.03 118 LYS A O 1
ATOM 944 N N . ARG A 1 119 ? -60.020 44.164 35.108 1.00 54.84 119 ARG A N 1
ATOM 945 C CA . ARG A 1 119 ? -60.636 44.047 33.769 1.00 54.84 119 ARG A CA 1
ATOM 946 C C . ARG A 1 119 ? -62.021 44.694 33.679 1.00 54.84 119 ARG A C 1
ATOM 948 O O . ARG A 1 119 ? -62.350 45.236 32.635 1.00 54.84 119 ARG A O 1
ATOM 955 N N . SER A 1 120 ? -62.804 44.682 34.758 1.00 55.75 120 SER A N 1
ATOM 956 C CA . SER A 1 120 ? -64.140 45.298 34.786 1.00 55.75 120 SER A CA 1
ATOM 957 C C . SER A 1 120 ? -64.133 46.822 34.969 1.00 55.75 120 SER A C 1
ATOM 959 O O . SER A 1 120 ? -65.180 47.436 34.845 1.00 55.75 120 SER A O 1
ATOM 961 N N . LYS A 1 121 ? -62.985 47.440 35.289 1.00 56.50 121 LYS A N 1
ATOM 962 C CA . LYS A 1 121 ? -62.843 48.900 35.469 1.00 56.50 121 LYS A CA 1
ATOM 963 C C . LYS A 1 121 ? -62.267 49.635 34.244 1.00 56.50 121 LYS A C 1
ATOM 965 O O . LYS A 1 121 ? -61.975 50.818 34.350 1.00 56.50 121 LYS A O 1
ATOM 970 N N . GLY A 1 122 ? -62.055 48.944 33.121 1.00 49.25 122 GLY A N 1
ATOM 971 C CA . GLY A 1 122 ? -61.471 49.510 31.893 1.00 49.25 122 GLY A CA 1
ATOM 972 C C . GLY A 1 122 ? -62.441 49.637 30.715 1.00 49.25 122 GLY A C 1
ATOM 973 O O . GLY A 1 122 ? -61.986 49.836 29.597 1.00 49.25 122 GLY A O 1
ATOM 974 N N . VAL A 1 123 ? -63.746 49.468 30.946 1.00 45.72 123 VAL A N 1
ATOM 975 C CA . VAL A 1 123 ? -64.806 49.607 29.935 1.00 45.72 123 VAL A CA 1
ATOM 976 C C . VAL A 1 123 ? -65.774 50.678 30.437 1.00 45.72 123 VAL A C 1
ATOM 978 O O . VAL A 1 123 ? -66.834 50.350 30.940 1.00 45.72 123 VAL A O 1
ATOM 981 N N . ASP A 1 124 ? -65.318 51.929 30.429 1.00 44.16 124 ASP A N 1
ATOM 982 C CA . ASP A 1 124 ? -66.128 53.156 30.509 1.00 44.16 124 ASP A CA 1
ATOM 983 C C . ASP A 1 124 ? -65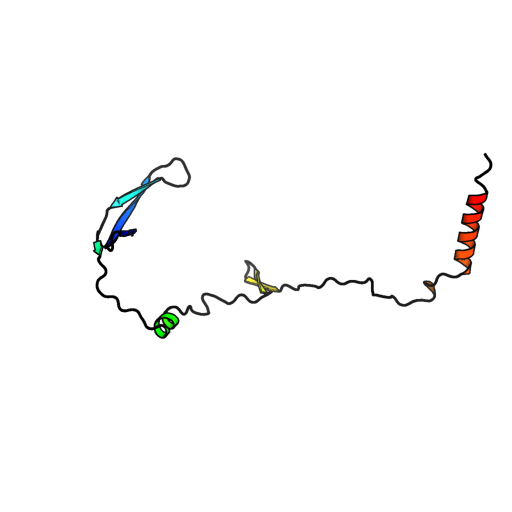.222 54.342 30.118 1.00 44.16 124 ASP A C 1
ATOM 985 O O . ASP A 1 124 ? -64.766 55.110 30.963 1.00 44.16 124 ASP A O 1
ATOM 989 N N . THR A 1 125 ? -64.880 54.375 28.825 1.00 37.56 125 THR A N 1
ATOM 990 C CA . THR A 1 125 ? -64.669 55.524 27.913 1.00 37.56 125 THR A CA 1
ATOM 991 C C . THR A 1 125 ? -64.513 54.962 26.509 1.00 37.56 125 THR A C 1
ATOM 993 O O . THR A 1 125 ? -63.647 54.066 26.361 1.00 37.56 125 THR A O 1
#

Radius of gyration: 41.56 Å; chains: 1; bounding box: 83×81×79 Å

Foldseek 3Di:
DDWDQDPQKIKDFDWDWDFDPDPDPGTDTDTDTPDDIDIDHDDDDDDDDPVVVVVVPDDDCVVPPDDDPQWDADPVGDIGGDDDDDDDDCVPVDDDPDPVNDDDPVVVVVVVVVVVVVVVVPPDD

Sequence (125 aa):
IMVTATEGKILIRNYRVLLKKSGSRTPRIELEEIGPSLDLTLRRVKLASDDLYKRSLKQPKTVKPRKKKNVSHDAFGSKLGNIHMQKQSLDKLQTRKMKGLKAQKRKSQSEARQSSAKRSKGVDT

pLDDT: mean 86.01, std 14.15, range [37.56, 97.19]

Secondary structure (DSSP, 8-state):
-EEEEETTEEEEE-EEEEEE--SSSSPEEEEEE-S--EEEE-----PPPHHHHHHHT---TTTSPPPPTTEEE-TT--EEE---PPP---TT------GGGSPPHHHHHHHHHHHHHHHTTS---